Protein AF-A0A8H3H2J5-F1 (afdb_monomer)

pLDDT: mean 73.25, std 12.29, range [40.72, 90.0]

Structure (mmCIF, N/CA/C/O backbone):
data_AF-A0A8H3H2J5-F1
#
_entry.id   AF-A0A8H3H2J5-F1
#
loop_
_atom_site.group_PDB
_atom_site.id
_atom_site.type_symbol
_atom_site.label_atom_id
_atom_site.label_alt_id
_atom_site.label_comp_id
_atom_site.label_asym_id
_atom_site.label_entity_id
_atom_site.label_seq_id
_atom_site.pdbx_PDB_ins_code
_atom_site.Cartn_x
_atom_site.Cartn_y
_atom_site.Cartn_z
_atom_site.occupancy
_atom_site.B_iso_or_equiv
_atom_site.auth_seq_id
_atom_site.auth_comp_id
_atom_site.auth_asym_id
_atom_site.auth_atom_id
_atom_site.pdbx_PDB_model_num
ATOM 1 N N . MET A 1 1 ? 23.793 8.088 -48.525 1.00 40.72 1 MET A N 1
ATOM 2 C CA . MET A 1 1 ? 24.437 8.163 -47.194 1.00 40.72 1 MET A CA 1
ATOM 3 C C . MET A 1 1 ? 23.491 7.539 -46.185 1.00 40.72 1 MET A C 1
ATOM 5 O O . MET A 1 1 ? 22.418 8.076 -45.956 1.00 40.72 1 MET A O 1
ATOM 9 N N . SER A 1 2 ? 23.829 6.340 -45.709 1.00 42.66 2 SER A N 1
ATOM 10 C CA . SER A 1 2 ? 22.987 5.543 -44.814 1.00 42.66 2 SER A CA 1
ATOM 11 C C . SER A 1 2 ? 23.097 6.086 -43.390 1.00 42.66 2 SER A C 1
ATOM 13 O O . SER A 1 2 ? 24.169 6.036 -42.792 1.00 42.66 2 SER A O 1
ATOM 15 N N . VAL A 1 3 ? 21.994 6.603 -42.845 1.00 58.09 3 VAL A N 1
ATOM 16 C CA . VAL A 1 3 ? 21.889 7.061 -41.444 1.00 58.09 3 VAL A CA 1
ATOM 17 C C . VAL A 1 3 ? 22.130 5.937 -40.423 1.00 58.09 3 VAL A C 1
ATOM 19 O O . VAL A 1 3 ? 22.320 6.208 -39.242 1.00 58.09 3 VAL A O 1
ATOM 22 N N . ALA A 1 4 ? 22.199 4.680 -40.877 1.00 55.19 4 ALA A N 1
ATOM 23 C CA . ALA A 1 4 ? 22.467 3.506 -40.051 1.00 55.19 4 ALA A CA 1
ATOM 24 C C . ALA A 1 4 ? 23.885 3.469 -39.441 1.00 55.19 4 ALA A C 1
ATOM 26 O O . ALA A 1 4 ? 24.134 2.667 -38.549 1.00 55.19 4 ALA A O 1
ATOM 27 N N . GLY A 1 5 ? 24.809 4.327 -39.895 1.00 56.91 5 GLY A N 1
ATOM 28 C CA . GLY A 1 5 ? 26.176 4.407 -39.364 1.00 56.91 5 GLY A CA 1
ATOM 29 C C . GLY A 1 5 ? 26.399 5.430 -38.242 1.00 56.91 5 GLY A C 1
ATOM 30 O O . GLY A 1 5 ? 27.529 5.552 -37.780 1.00 56.91 5 GLY A O 1
ATOM 31 N N . LEU A 1 6 ? 25.377 6.195 -37.828 1.00 59.34 6 LEU A N 1
ATOM 32 C CA . LEU A 1 6 ? 25.556 7.371 -36.955 1.00 59.34 6 LEU A CA 1
ATOM 33 C C . LEU A 1 6 ? 25.117 7.168 -35.494 1.00 59.34 6 LEU A C 1
ATOM 35 O O . LEU A 1 6 ? 25.326 8.056 -34.672 1.00 59.34 6 LEU A O 1
ATOM 39 N N . ILE A 1 7 ? 24.532 6.015 -35.153 1.00 68.44 7 ILE A N 1
ATOM 40 C CA . ILE A 1 7 ? 24.105 5.703 -33.782 1.00 68.44 7 ILE A CA 1
ATOM 41 C C . ILE A 1 7 ? 25.051 4.634 -33.221 1.00 68.44 7 ILE A C 1
ATOM 43 O O . ILE A 1 7 ? 24.993 3.485 -33.667 1.00 68.44 7 ILE A O 1
ATOM 47 N N . PRO A 1 8 ? 25.946 4.971 -32.272 1.00 78.88 8 PRO A N 1
ATOM 48 C CA . PRO A 1 8 ? 26.820 3.984 -31.655 1.00 78.88 8 PRO A CA 1
ATOM 49 C C . PRO A 1 8 ? 25.986 2.914 -30.943 1.00 78.88 8 PRO A C 1
ATOM 51 O O . PRO A 1 8 ? 25.004 3.214 -30.264 1.00 78.88 8 PRO A O 1
ATOM 54 N N . ALA A 1 9 ? 26.401 1.652 -31.076 1.00 76.75 9 ALA A N 1
ATOM 55 C CA . ALA A 1 9 ? 25.713 0.504 -30.482 1.00 76.75 9 ALA A CA 1
ATOM 56 C C . ALA A 1 9 ? 25.504 0.641 -28.958 1.00 76.75 9 ALA A C 1
ATOM 58 O O . ALA A 1 9 ? 24.572 0.049 -28.416 1.00 76.75 9 ALA A O 1
ATOM 59 N N . SER A 1 10 ? 26.314 1.458 -28.276 1.00 75.75 10 SER A N 1
ATOM 60 C CA . SER A 1 10 ? 26.121 1.824 -26.869 1.00 75.75 10 SER A CA 1
ATOM 61 C C . SER A 1 10 ? 24.755 2.463 -26.608 1.00 75.75 10 SER A C 1
ATOM 63 O O . SER A 1 10 ? 24.043 2.002 -25.725 1.00 75.75 10 SER A O 1
ATOM 65 N N . ILE A 1 11 ? 24.328 3.434 -27.421 1.00 83.81 11 ILE A N 1
ATOM 66 C CA . ILE A 1 11 ? 23.038 4.124 -27.248 1.00 83.81 11 ILE A CA 1
ATOM 67 C C . ILE A 1 11 ? 21.869 3.139 -27.376 1.00 83.81 11 ILE A C 1
ATOM 69 O O . ILE A 1 11 ? 20.898 3.223 -26.628 1.00 83.81 11 ILE A O 1
ATOM 73 N N . SER A 1 12 ? 21.974 2.168 -28.290 1.00 82.44 12 SER A N 1
ATOM 74 C CA . SER A 1 12 ? 20.935 1.147 -28.454 1.00 82.44 12 SER A CA 1
ATOM 75 C C . SER A 1 12 ? 20.817 0.221 -27.240 1.00 82.44 12 SER A C 1
ATOM 77 O O . SER A 1 12 ? 19.706 -0.131 -26.860 1.00 82.44 12 SER A O 1
ATOM 79 N N . LYS A 1 13 ? 21.933 -0.134 -26.590 1.00 83.25 13 LYS A N 1
ATOM 80 C CA . LYS A 1 13 ? 21.925 -0.994 -25.398 1.00 83.25 13 LYS A CA 1
ATOM 81 C C . LYS A 1 13 ? 21.342 -0.281 -24.181 1.00 83.25 13 LYS A C 1
ATOM 83 O O . LYS A 1 13 ? 20.425 -0.816 -23.571 1.00 83.25 13 LYS A O 1
ATOM 88 N N . GLU A 1 14 ? 21.781 0.951 -23.918 1.00 88.00 14 GLU A N 1
ATOM 89 C CA . GLU A 1 14 ? 21.253 1.795 -22.830 1.00 88.00 14 GLU A CA 1
ATOM 90 C C . GLU A 1 14 ? 19.727 1.957 -22.919 1.00 88.00 14 GLU A C 1
ATOM 92 O O . GLU A 1 14 ? 19.003 1.918 -21.919 1.00 88.00 14 GLU A O 1
ATOM 97 N N . PHE A 1 15 ? 19.213 2.090 -24.144 1.00 87.88 15 PHE A N 1
ATOM 98 C CA . PHE A 1 15 ? 17.780 2.174 -24.381 1.00 87.88 15 PHE A CA 1
ATOM 99 C C . PHE A 1 15 ? 17.055 0.855 -24.064 1.00 87.88 15 PHE A C 1
ATOM 101 O O . PHE A 1 15 ? 16.043 0.863 -23.362 1.00 87.88 15 PHE A O 1
ATOM 108 N N . ILE A 1 16 ? 17.570 -0.286 -24.533 1.00 86.75 16 ILE A N 1
ATOM 109 C CA . ILE A 1 16 ? 16.979 -1.609 -24.265 1.00 86.75 16 ILE A CA 1
ATOM 110 C C . ILE A 1 16 ? 16.999 -1.947 -22.768 1.00 86.75 16 ILE A C 1
ATOM 112 O O . ILE A 1 16 ? 16.007 -2.463 -22.239 1.00 86.75 16 ILE A O 1
ATOM 116 N N . ASP A 1 17 ? 18.080 -1.610 -22.071 1.00 89.62 17 ASP A N 1
ATOM 117 C CA . ASP A 1 17 ? 18.208 -1.828 -20.630 1.00 89.62 17 ASP A CA 1
ATOM 118 C C . ASP A 1 17 ? 17.201 -0.971 -19.853 1.00 89.62 17 ASP A C 1
ATOM 120 O O . ASP A 1 17 ? 16.530 -1.465 -18.942 1.00 89.62 17 ASP A O 1
ATOM 124 N N . SER A 1 18 ? 16.995 0.279 -20.279 1.00 88.81 18 SER A N 1
ATOM 125 C CA . SER A 1 18 ? 15.973 1.164 -19.707 1.00 88.81 18 SER A CA 1
ATOM 126 C C . SER A 1 18 ? 14.560 0.589 -19.860 1.00 88.81 18 SER A C 1
ATOM 128 O O . SER A 1 18 ? 13.803 0.546 -18.889 1.00 88.81 18 SER A O 1
ATOM 130 N N . ILE A 1 19 ? 14.202 0.079 -21.045 1.00 86.62 19 ILE A N 1
ATOM 131 C CA . ILE A 1 19 ? 12.892 -0.555 -21.285 1.00 86.62 19 ILE A CA 1
ATOM 132 C C . ILE A 1 19 ? 12.718 -1.818 -20.433 1.00 86.62 19 ILE A C 1
ATOM 134 O O . ILE A 1 19 ? 11.657 -2.031 -19.838 1.00 86.62 19 ILE A O 1
ATOM 138 N N . THR A 1 20 ? 13.763 -2.636 -20.330 1.00 87.50 20 THR A N 1
ATOM 139 C CA . THR A 1 20 ? 13.744 -3.871 -19.534 1.00 87.50 20 THR A CA 1
ATOM 140 C C . THR A 1 20 ? 13.549 -3.569 -18.048 1.00 87.50 20 THR A C 1
ATOM 142 O O . THR A 1 20 ? 12.767 -4.243 -17.371 1.00 87.50 20 THR A O 1
ATOM 145 N N . ASN A 1 21 ? 14.203 -2.519 -17.550 1.00 87.75 21 ASN A N 1
ATOM 146 C CA . ASN A 1 21 ? 14.085 -2.071 -16.168 1.00 87.75 21 ASN A CA 1
ATOM 147 C C . ASN A 1 21 ? 12.685 -1.504 -15.865 1.00 87.75 21 ASN A C 1
ATOM 149 O O . ASN A 1 21 ? 12.073 -1.851 -14.857 1.00 87.75 21 ASN A O 1
ATOM 153 N N . ILE A 1 22 ? 12.117 -0.698 -16.765 1.00 85.19 22 ILE A N 1
ATOM 154 C CA . ILE A 1 22 ? 10.741 -0.195 -16.610 1.00 85.19 22 ILE A CA 1
ATOM 155 C C . ILE A 1 22 ? 9.745 -1.359 -16.556 1.00 85.19 22 ILE A C 1
ATOM 157 O O . ILE A 1 22 ? 8.831 -1.369 -15.727 1.00 85.19 22 ILE A O 1
ATOM 161 N N . HIS A 1 23 ? 9.936 -2.375 -17.400 1.00 82.38 23 HIS A N 1
ATOM 162 C CA . HIS A 1 23 ? 9.066 -3.546 -17.418 1.00 82.38 23 HIS A CA 1
ATOM 163 C C . HIS A 1 23 ? 9.132 -4.341 -16.108 1.00 82.38 23 HIS A C 1
ATOM 165 O O . HIS A 1 23 ? 8.088 -4.696 -15.558 1.00 82.38 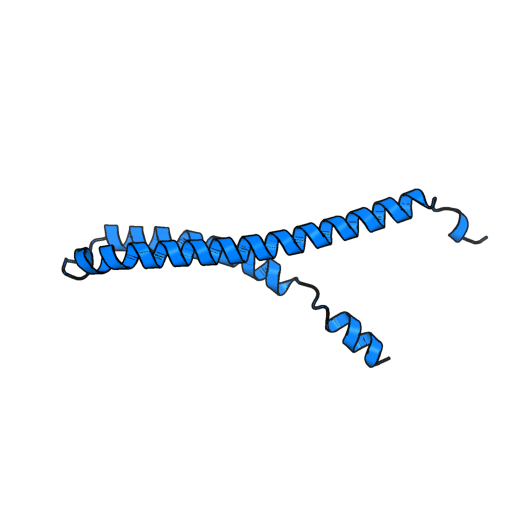23 HIS A O 1
ATOM 171 N N . SER A 1 24 ? 10.328 -4.597 -15.572 1.00 83.31 24 SER A N 1
ATOM 172 C CA . SER A 1 24 ? 1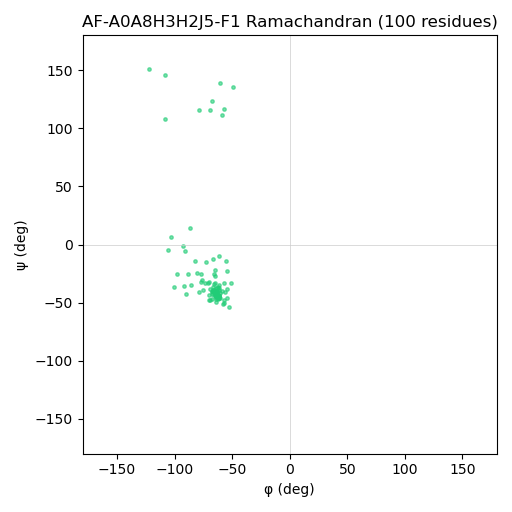0.490 -5.339 -14.313 1.00 83.31 24 SER A CA 1
ATOM 173 C C . SER A 1 24 ? 9.942 -4.569 -13.105 1.00 83.31 24 SER A C 1
ATOM 175 O O . SER A 1 24 ? 9.262 -5.156 -12.252 1.00 83.31 24 SER A O 1
ATOM 177 N N . GLN A 1 25 ? 10.143 -3.250 -13.064 1.00 83.31 25 GLN A N 1
ATOM 178 C CA . GLN A 1 25 ? 9.584 -2.377 -12.032 1.00 83.31 25 GLN A CA 1
ATOM 179 C C . GLN A 1 25 ? 8.053 -2.378 -12.063 1.00 83.31 25 GLN A C 1
ATOM 181 O O . GLN A 1 25 ? 7.415 -2.513 -11.016 1.00 83.31 25 GLN A O 1
ATOM 186 N N . LEU A 1 26 ? 7.450 -2.315 -13.254 1.00 82.94 26 LEU A N 1
ATOM 187 C CA . LEU A 1 26 ? 5.995 -2.333 -13.401 1.00 82.94 26 LEU A CA 1
ATOM 188 C C . LEU A 1 26 ? 5.387 -3.664 -12.939 1.00 82.94 26 LEU A C 1
ATOM 190 O O . LEU A 1 26 ? 4.362 -3.667 -12.259 1.00 82.94 26 LEU A O 1
ATOM 194 N N . GLN A 1 27 ? 6.014 -4.802 -13.260 1.00 83.50 27 GLN A N 1
ATOM 195 C CA . GLN A 1 27 ? 5.550 -6.106 -12.763 1.00 83.50 27 GLN A CA 1
ATOM 196 C C . GLN A 1 27 ? 5.633 -6.180 -11.236 1.00 83.50 27 GLN A C 1
ATOM 198 O O . GLN A 1 27 ? 4.666 -6.568 -10.582 1.00 83.50 27 GLN A O 1
ATOM 203 N N . THR A 1 28 ? 6.760 -5.756 -10.664 1.00 85.38 28 THR A N 1
ATOM 204 C CA . THR A 1 28 ? 6.967 -5.779 -9.211 1.00 85.38 28 THR A CA 1
ATOM 205 C C . THR A 1 28 ? 5.939 -4.903 -8.492 1.00 85.38 28 THR A C 1
ATOM 207 O O . THR A 1 28 ? 5.295 -5.362 -7.550 1.00 85.38 28 THR A O 1
ATOM 210 N N . SER A 1 29 ? 5.712 -3.681 -8.982 1.00 84.88 29 SER A N 1
ATOM 211 C CA . SER A 1 29 ? 4.711 -2.752 -8.440 1.00 84.88 29 SER A CA 1
ATOM 212 C C . SER A 1 29 ? 3.307 -3.367 -8.408 1.00 84.88 29 SER A C 1
ATOM 214 O O . SER A 1 29 ? 2.598 -3.266 -7.407 1.00 84.88 29 SER A O 1
ATOM 216 N N . ARG A 1 30 ? 2.921 -4.100 -9.460 1.00 80.56 30 ARG A N 1
ATOM 217 C CA . ARG A 1 30 ? 1.616 -4.776 -9.534 1.00 80.56 30 ARG A CA 1
ATOM 218 C C . ARG A 1 30 ? 1.463 -5.858 -8.473 1.00 80.56 30 ARG A C 1
ATOM 220 O O . ARG A 1 30 ? 0.453 -5.883 -7.773 1.00 80.56 30 ARG A O 1
ATOM 227 N N . PHE A 1 31 ? 2.451 -6.741 -8.346 1.00 85.50 31 PHE A N 1
ATOM 228 C CA . PHE A 1 31 ? 2.406 -7.798 -7.336 1.00 85.50 31 PHE A CA 1
ATOM 229 C C . PHE A 1 31 ? 2.404 -7.220 -5.921 1.00 85.50 31 PHE A C 1
ATOM 231 O O . PHE A 1 31 ? 1.631 -7.681 -5.080 1.00 85.50 31 PHE A O 1
ATOM 238 N N . MET A 1 32 ? 3.190 -6.168 -5.671 1.00 86.81 32 MET A N 1
ATOM 239 C CA . MET A 1 32 ? 3.174 -5.463 -4.390 1.00 86.81 32 MET A CA 1
ATOM 240 C C . MET A 1 32 ? 1.811 -4.827 -4.098 1.00 86.8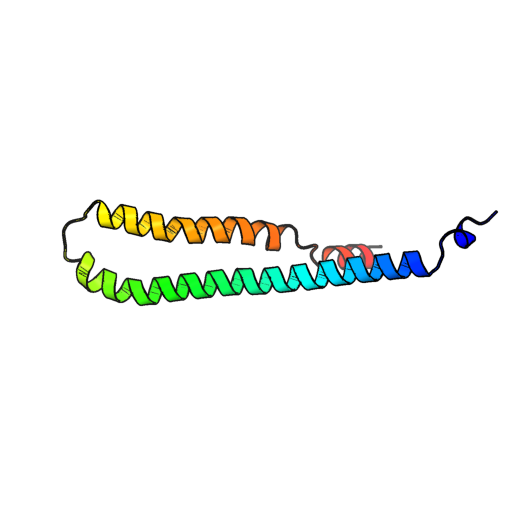1 32 MET A C 1
ATOM 242 O O . MET A 1 32 ? 1.293 -5.009 -3.000 1.00 86.81 32 MET A O 1
ATOM 246 N N . ALA A 1 33 ? 1.195 -4.139 -5.064 1.00 85.00 33 ALA A N 1
ATOM 247 C CA . ALA A 1 33 ? -0.101 -3.488 -4.874 1.00 85.00 33 ALA A CA 1
ATOM 248 C C . ALA A 1 33 ? -1.216 -4.496 -4.541 1.00 85.00 33 ALA A C 1
ATOM 250 O O . ALA A 1 33 ? -1.984 -4.287 -3.601 1.00 85.00 33 ALA A O 1
ATOM 251 N N . ILE A 1 34 ? -1.268 -5.623 -5.260 1.00 86.00 34 ILE A N 1
ATOM 252 C CA . ILE A 1 34 ? -2.229 -6.706 -4.993 1.00 86.00 34 ILE A CA 1
ATOM 253 C C . ILE A 1 34 ? -1.983 -7.319 -3.608 1.00 86.00 34 ILE A C 1
ATOM 255 O O . ILE A 1 34 ? -2.931 -7.559 -2.855 1.00 86.00 34 ILE A O 1
ATOM 259 N N . SER A 1 35 ? -0.716 -7.542 -3.251 1.00 90.00 35 SER A N 1
ATOM 260 C CA . SER A 1 35 ? -0.347 -8.106 -1.948 1.00 90.00 35 SER A CA 1
ATOM 261 C C . SER A 1 35 ? -0.730 -7.165 -0.807 1.00 90.00 35 SER A C 1
ATOM 263 O O . SER A 1 35 ? -1.312 -7.610 0.177 1.00 90.00 35 SER A O 1
ATOM 265 N N . ALA A 1 36 ? -0.484 -5.861 -0.961 1.00 87.31 36 ALA A N 1
ATOM 266 C CA . ALA A 1 36 ? -0.836 -4.843 0.024 1.00 87.31 36 ALA A CA 1
ATOM 267 C C . ALA A 1 36 ? -2.351 -4.772 0.265 1.00 87.31 36 ALA A C 1
ATOM 269 O O . ALA A 1 36 ? -2.787 -4.743 1.413 1.00 87.31 36 ALA A O 1
ATOM 270 N N . ILE A 1 37 ? -3.161 -4.807 -0.799 1.00 86.06 37 ILE A N 1
ATOM 271 C CA . ILE A 1 37 ? -4.628 -4.826 -0.679 1.00 86.06 37 ILE A CA 1
ATOM 272 C C . ILE A 1 37 ? -5.101 -6.109 0.004 1.00 86.06 37 ILE A C 1
ATOM 274 O O . ILE A 1 37 ? -5.947 -6.054 0.892 1.00 86.06 37 ILE A O 1
ATOM 278 N N . THR A 1 38 ? -4.532 -7.256 -0.366 1.00 87.38 38 THR A N 1
ATOM 279 C CA . THR A 1 38 ? -4.879 -8.545 0.249 1.00 87.38 38 THR A CA 1
ATOM 280 C C . THR A 1 38 ? -4.569 -8.543 1.746 1.00 87.38 38 THR A C 1
ATOM 282 O O . THR A 1 38 ? -5.405 -8.955 2.550 1.00 87.38 38 THR A O 1
ATOM 285 N N . LEU A 1 39 ? -3.401 -8.023 2.133 1.00 88.62 39 LEU A N 1
ATOM 286 C CA . LEU A 1 39 ? -2.996 -7.911 3.532 1.00 88.62 39 LEU A CA 1
ATOM 287 C C . LEU A 1 39 ? -3.905 -6.951 4.311 1.00 88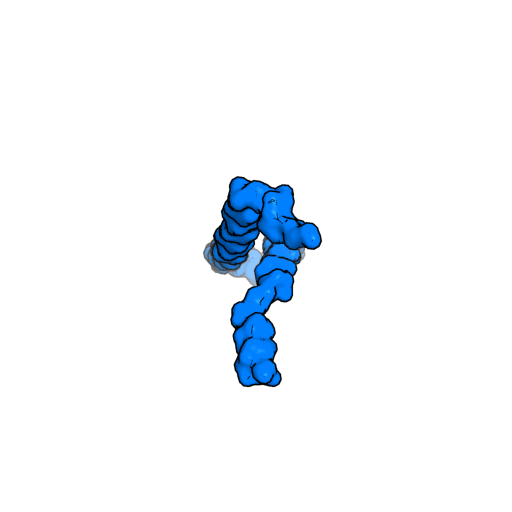.62 39 LEU A C 1
ATOM 289 O O . LEU A 1 39 ? -4.297 -7.250 5.435 1.00 88.62 39 LEU A O 1
ATOM 293 N N . LEU A 1 40 ? -4.288 -5.829 3.696 1.00 85.94 40 LEU A N 1
ATOM 294 C CA . LEU A 1 40 ? -5.198 -4.850 4.288 1.00 85.94 40 LEU A CA 1
ATOM 295 C C . LEU A 1 40 ? -6.600 -5.436 4.514 1.00 85.94 40 LEU A C 1
ATOM 297 O O . LEU A 1 40 ? -7.200 -5.217 5.564 1.00 85.94 40 LEU A O 1
ATOM 301 N N . VAL A 1 41 ? -7.117 -6.213 3.559 1.00 83.88 41 VAL A N 1
ATOM 302 C CA . VAL A 1 41 ? -8.395 -6.930 3.708 1.00 83.88 41 VAL A CA 1
ATOM 303 C C . VAL A 1 41 ? -8.295 -8.007 4.789 1.00 83.88 41 VAL A C 1
ATOM 305 O O . VAL A 1 41 ? -9.222 -8.176 5.578 1.00 83.88 41 VAL A O 1
ATOM 308 N N . TYR A 1 42 ? -7.174 -8.720 4.871 1.00 85.19 42 TYR A N 1
ATOM 309 C CA . TYR A 1 42 ? -6.957 -9.719 5.916 1.00 85.19 42 TYR A CA 1
ATOM 310 C C . TYR A 1 42 ? -6.923 -9.096 7.322 1.00 85.19 42 TYR A C 1
ATOM 312 O O . TYR A 1 42 ? -7.580 -9.592 8.245 1.00 85.19 42 TYR A O 1
ATOM 320 N N . ASP A 1 43 ? -6.211 -7.979 7.480 1.00 83.94 43 ASP A N 1
ATOM 321 C CA . ASP A 1 43 ? -6.176 -7.224 8.734 1.00 83.94 43 ASP A CA 1
ATOM 322 C C . ASP A 1 43 ? -7.574 -6.703 9.102 1.00 83.94 43 ASP A C 1
ATOM 324 O O . ASP A 1 43 ? -8.006 -6.813 10.255 1.00 83.94 43 ASP A O 1
ATOM 328 N N . TRP A 1 44 ? -8.337 -6.257 8.094 1.00 76.00 44 TRP A N 1
ATOM 329 C CA . TRP A 1 44 ? -9.728 -5.836 8.243 1.00 76.00 44 TRP A CA 1
ATO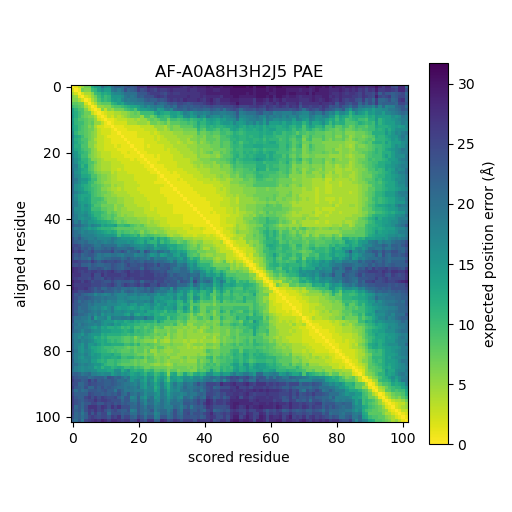M 330 C C . TRP A 1 44 ? -10.609 -6.950 8.811 1.00 76.00 44 TRP A C 1
ATOM 332 O O . TRP A 1 44 ? -11.285 -6.721 9.813 1.00 76.00 44 TRP A O 1
ATOM 342 N N . LEU A 1 45 ? -10.570 -8.152 8.226 1.00 80.19 45 LEU A N 1
ATOM 343 C CA . LEU A 1 45 ? -11.374 -9.303 8.658 1.00 80.19 45 LEU A CA 1
ATOM 344 C C . LEU A 1 45 ? -11.019 -9.763 10.079 1.00 80.19 45 LEU A C 1
ATOM 346 O O . LEU A 1 45 ? -11.910 -10.024 10.886 1.00 80.19 45 LEU A O 1
ATOM 350 N N . THR A 1 46 ? -9.728 -9.794 10.414 1.00 80.44 46 THR A N 1
ATOM 351 C CA . THR A 1 46 ? -9.236 -10.259 11.726 1.00 80.44 46 THR A CA 1
ATOM 352 C C . THR A 1 46 ? -9.694 -9.356 12.876 1.00 80.44 46 THR A C 1
ATOM 354 O O . THR A 1 46 ? -9.932 -9.798 14.003 1.00 80.44 46 THR A O 1
ATOM 357 N N . THR A 1 47 ? -9.823 -8.063 12.606 1.00 72.12 47 THR A N 1
ATOM 358 C CA . THR A 1 47 ? -10.274 -7.065 13.581 1.00 72.12 47 THR A CA 1
ATOM 359 C C . THR A 1 47 ? -11.799 -6.914 13.608 1.00 72.12 47 THR A C 1
ATOM 361 O O . THR A 1 47 ? -12.353 -6.594 14.663 1.00 72.12 47 THR A O 1
ATOM 364 N N . LEU A 1 48 ? -12.485 -7.233 12.502 1.00 68.88 48 LEU A N 1
ATOM 365 C CA . LEU A 1 48 ? -13.947 -7.186 12.383 1.00 68.88 48 LEU A CA 1
ATOM 366 C C . LEU A 1 48 ? -14.643 -8.139 13.358 1.00 68.88 48 LEU A C 1
ATOM 368 O O . LEU A 1 48 ? -15.686 -7.794 13.899 1.00 68.88 48 LEU A O 1
ATOM 372 N N . ASP A 1 49 ? -14.050 -9.298 13.637 1.00 65.56 49 ASP A N 1
ATOM 373 C CA . ASP A 1 49 ? -14.608 -10.315 14.541 1.00 65.56 49 ASP A CA 1
ATOM 374 C C . ASP A 1 49 ? -14.769 -9.782 15.983 1.00 65.56 49 ASP A C 1
ATOM 376 O O . ASP A 1 49 ? -15.830 -9.861 16.614 1.00 65.56 49 ASP A O 1
ATOM 380 N N . LYS A 1 50 ? -13.726 -9.101 16.481 1.00 65.75 50 LYS A N 1
ATOM 381 C CA . LYS A 1 50 ? -13.746 -8.438 17.796 1.00 65.75 50 LYS A CA 1
ATOM 382 C C . LYS A 1 50 ? -14.710 -7.255 17.791 1.00 65.75 50 LYS A C 1
ATOM 384 O O . LYS A 1 50 ? -15.453 -7.055 18.751 1.00 65.75 50 LYS A O 1
ATOM 389 N N . GLU A 1 51 ? -14.730 -6.488 16.708 1.00 65.69 51 GLU A N 1
ATOM 390 C CA . GLU A 1 51 ? -15.635 -5.355 16.547 1.00 65.69 51 GLU A CA 1
ATOM 391 C C . GLU A 1 51 ? -17.096 -5.800 16.527 1.00 65.69 51 GLU A C 1
ATOM 393 O O . GLU A 1 51 ? -17.888 -5.253 17.286 1.00 65.69 51 GLU A O 1
ATOM 398 N N . MET A 1 52 ? -17.465 -6.839 15.776 1.00 64.69 52 MET A N 1
ATOM 399 C CA . MET A 1 52 ? -18.825 -7.380 15.761 1.00 64.69 52 MET A CA 1
ATOM 400 C C . MET A 1 52 ? -19.298 -7.728 17.173 1.00 64.69 52 MET A C 1
ATOM 402 O O . MET A 1 52 ? -20.371 -7.293 17.592 1.00 64.69 52 MET A O 1
ATOM 406 N N . LYS A 1 53 ? -18.452 -8.406 17.953 1.00 66.06 53 LYS A N 1
ATOM 407 C CA . LYS A 1 53 ? -18.786 -8.854 19.310 1.00 66.06 53 LYS A CA 1
ATOM 408 C C . LYS A 1 53 ? -19.041 -7.712 20.303 1.00 66.06 53 LYS A C 1
ATOM 410 O O . LYS A 1 53 ? -19.926 -7.833 21.147 1.00 66.06 53 LYS A O 1
ATOM 415 N N . PHE A 1 54 ? -18.302 -6.603 20.215 1.00 62.88 54 PHE A N 1
ATOM 416 C CA . PHE A 1 54 ? -18.433 -5.478 21.159 1.00 62.88 54 PHE A CA 1
ATOM 417 C C . PHE A 1 54 ? -19.310 -4.327 20.648 1.00 62.88 54 PHE A C 1
ATOM 419 O O . PHE A 1 54 ? -19.878 -3.571 21.440 1.00 62.88 54 PHE A O 1
ATOM 426 N N . ILE A 1 55 ? -19.429 -4.176 19.331 1.00 61.19 55 ILE A N 1
ATOM 427 C CA . ILE A 1 55 ? -20.041 -3.015 18.682 1.00 61.19 55 ILE A CA 1
ATOM 428 C C . ILE A 1 55 ? -21.481 -3.314 18.250 1.00 61.19 55 ILE A C 1
ATOM 430 O O . ILE A 1 55 ? -22.341 -2.440 18.391 1.00 61.19 55 ILE A O 1
ATOM 434 N N . TRP A 1 56 ? -21.796 -4.529 17.785 1.00 60.31 56 TRP A N 1
ATOM 435 C CA . TRP A 1 56 ? -23.140 -4.833 17.268 1.00 60.31 56 TRP A CA 1
ATOM 436 C C . TRP A 1 56 ? -24.214 -4.947 18.361 1.00 60.31 56 TRP A C 1
ATOM 438 O O . TRP A 1 56 ? -25.395 -4.812 18.060 1.00 60.31 56 TRP A O 1
ATOM 448 N N . GLY A 1 57 ? -23.824 -5.080 19.633 1.00 59.25 57 GLY A N 1
ATOM 449 C CA . GLY A 1 57 ? -24.743 -5.021 20.779 1.00 59.25 57 GLY A CA 1
ATOM 450 C C . GLY A 1 57 ? -24.950 -3.624 21.387 1.00 59.25 57 GLY A C 1
ATOM 451 O O . GLY A 1 57 ? -25.754 -3.479 22.306 1.00 59.25 57 GLY A O 1
ATOM 452 N N . ARG A 1 58 ? -24.228 -2.584 20.935 1.00 59.09 58 ARG A N 1
ATOM 453 C CA . ARG A 1 58 ? -24.216 -1.254 21.582 1.00 59.09 58 ARG A CA 1
ATOM 454 C C . ARG A 1 58 ? -24.643 -0.137 20.624 1.00 59.09 58 ARG A C 1
ATOM 456 O O . ARG A 1 58 ? -24.446 -0.241 19.415 1.00 59.09 58 ARG A O 1
ATOM 463 N N . LYS A 1 59 ? -25.231 0.939 21.171 1.00 58.41 59 LYS A N 1
ATOM 464 C CA . LYS A 1 59 ? -25.769 2.097 20.424 1.00 58.41 59 LYS A CA 1
ATOM 465 C C . LYS A 1 59 ? -24.749 2.637 19.405 1.00 58.41 59 LYS A C 1
ATOM 467 O O . LYS A 1 59 ? -23.566 2.770 19.724 1.00 58.41 59 LYS A O 1
ATOM 472 N N . TRP A 1 60 ? -25.209 2.932 18.187 1.00 60.94 60 TRP A N 1
ATOM 473 C CA . TRP A 1 60 ? -24.394 3.516 17.117 1.00 60.94 60 TRP A CA 1
ATOM 474 C C . TRP A 1 60 ? -23.776 4.842 17.586 1.00 60.94 60 TRP A C 1
ATOM 476 O O . TRP A 1 60 ? -24.493 5.780 17.915 1.00 60.94 60 TRP A O 1
ATOM 486 N N . SER A 1 61 ? -22.443 4.901 17.653 1.00 67.12 61 SER A N 1
ATOM 487 C CA . SER A 1 61 ? -21.683 6.096 18.043 1.00 67.12 61 SER A CA 1
ATOM 488 C C . SER A 1 61 ? -20.974 6.677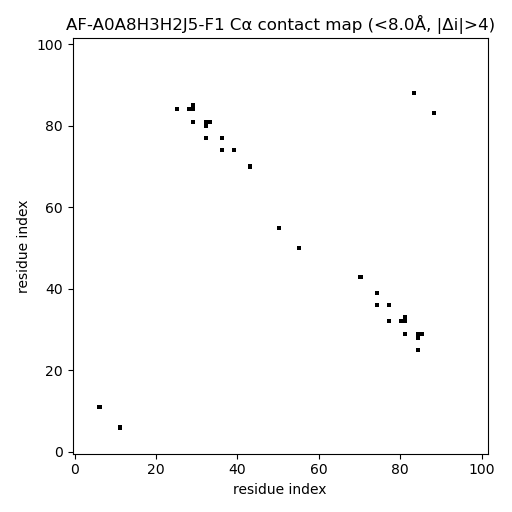 16.824 1.00 67.12 61 SER A C 1
ATOM 490 O O . SER A 1 61 ? -20.493 5.922 15.980 1.00 67.12 61 SER A O 1
ATOM 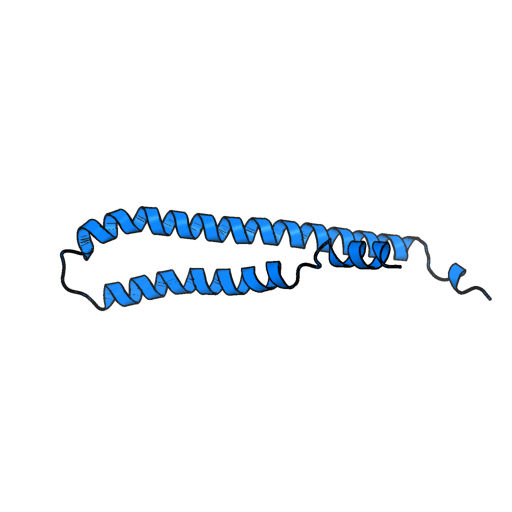492 N N . PHE A 1 62 ? -20.850 8.006 16.762 1.00 61.72 62 PHE A N 1
ATOM 493 C CA . PHE A 1 62 ? -20.063 8.734 15.759 1.00 61.72 62 PHE A CA 1
ATOM 494 C C . PHE A 1 62 ? -18.627 8.191 15.630 1.00 61.72 62 PHE A C 1
ATOM 496 O O . PHE A 1 62 ? -18.096 8.092 14.527 1.00 61.72 62 PHE A O 1
ATOM 503 N N . ALA A 1 63 ? -18.046 7.704 16.733 1.00 66.25 63 ALA A N 1
ATOM 504 C CA . ALA A 1 63 ? -16.746 7.034 16.730 1.00 66.25 63 ALA A CA 1
ATOM 505 C C . ALA A 1 63 ? -16.698 5.808 15.793 1.00 66.25 63 ALA A C 1
ATOM 507 O O . ALA A 1 63 ? -15.674 5.556 15.170 1.00 66.25 63 ALA A O 1
ATOM 508 N N . ARG A 1 64 ? -17.810 5.077 15.627 1.00 66.50 64 ARG A N 1
ATOM 509 C CA . ARG A 1 64 ? -17.925 3.918 14.721 1.00 66.50 64 ARG A CA 1
ATOM 510 C C . ARG A 1 64 ? -17.876 4.335 13.251 1.00 66.50 64 ARG A C 1
ATOM 512 O O . ARG A 1 64 ? -17.260 3.643 12.447 1.00 66.50 64 ARG A O 1
ATOM 519 N N . VAL A 1 65 ? -18.504 5.466 12.921 1.00 70.12 65 VAL A N 1
ATOM 520 C CA . VAL A 1 65 ? -18.515 6.034 11.564 1.00 70.12 65 VAL A CA 1
ATOM 521 C C . VAL A 1 65 ? -17.130 6.551 11.202 1.00 70.12 65 VAL A C 1
ATOM 523 O O . VAL A 1 65 ? -16.605 6.182 10.158 1.00 70.12 65 VAL A O 1
ATOM 526 N N . VAL A 1 66 ? -16.500 7.322 12.092 1.00 77.12 66 VAL A N 1
ATOM 527 C CA . VAL A 1 66 ? -15.121 7.800 11.902 1.00 77.12 66 VAL A CA 1
ATOM 528 C C . VAL A 1 66 ? -14.157 6.625 11.751 1.00 77.12 66 VAL A C 1
ATOM 530 O O . VAL A 1 66 ? -13.299 6.646 10.877 1.00 77.12 66 VAL A O 1
ATOM 533 N N . TYR A 1 67 ? -14.345 5.559 12.528 1.00 69.31 67 TYR A N 1
ATOM 534 C CA . TYR A 1 67 ? -13.544 4.343 12.420 1.00 69.31 67 TYR A CA 1
ATOM 535 C C . TYR A 1 67 ? -13.711 3.628 11.068 1.00 69.31 67 TYR A C 1
ATOM 537 O O . TYR A 1 67 ? -12.724 3.231 10.451 1.00 69.31 67 TYR A O 1
ATOM 545 N N . HIS A 1 68 ? -14.945 3.510 10.566 1.00 71.12 68 HIS A N 1
ATOM 546 C CA . HIS A 1 68 ? -15.205 2.931 9.245 1.00 71.12 68 HIS A CA 1
ATOM 547 C C . HIS A 1 68 ? -14.662 3.812 8.117 1.00 71.12 68 HIS A C 1
ATOM 549 O O . HIS A 1 68 ? -14.068 3.292 7.179 1.00 71.12 68 HIS A O 1
ATOM 555 N N 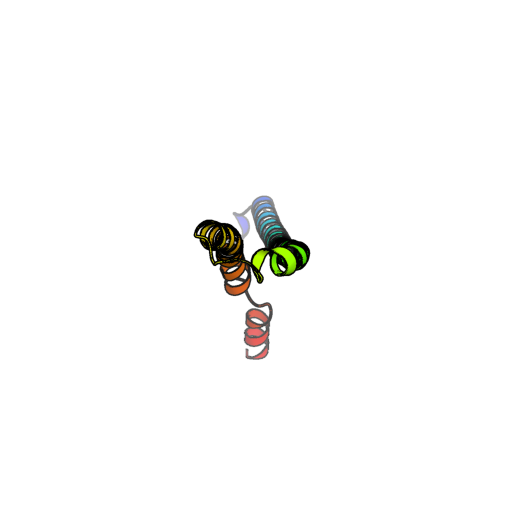. LEU A 1 69 ? -14.788 5.136 8.222 1.00 77.12 69 LEU A N 1
ATOM 556 C CA . LEU A 1 69 ? -14.202 6.068 7.257 1.00 77.12 69 LEU A CA 1
ATOM 557 C C . LEU A 1 69 ? -12.678 5.946 7.223 1.00 77.12 69 LEU A C 1
ATOM 559 O O . LEU A 1 69 ? -12.099 5.838 6.144 1.00 77.12 69 LEU A O 1
ATOM 563 N N . ASN A 1 70 ? -12.037 5.856 8.389 1.00 77.56 70 ASN A N 1
ATOM 564 C CA . ASN A 1 70 ? -10.591 5.668 8.482 1.00 77.56 70 ASN A CA 1
ATOM 565 C C . ASN A 1 70 ? -10.131 4.311 7.909 1.00 77.56 70 ASN A C 1
ATOM 567 O O . ASN A 1 70 ? -8.979 4.186 7.510 1.00 77.56 70 ASN A O 1
ATOM 571 N N . ARG A 1 71 ? -11.026 3.313 7.822 1.00 72.75 71 ARG A N 1
ATOM 572 C CA . ARG A 1 71 ? -10.794 2.010 7.162 1.00 72.75 71 ARG A CA 1
ATOM 573 C C . ARG A 1 71 ? -11.065 2.011 5.657 1.00 72.75 71 ARG A C 1
ATOM 575 O O . ARG A 1 71 ? -10.365 1.326 4.918 1.00 72.75 71 ARG A O 1
ATOM 582 N N . VAL A 1 72 ? -12.057 2.766 5.187 1.00 79.75 72 VAL A N 1
ATOM 583 C CA . VAL A 1 72 ? -12.408 2.850 3.757 1.00 79.75 72 VAL A CA 1
ATOM 584 C C . VAL A 1 72 ? -11.419 3.734 2.992 1.00 79.75 72 VAL A C 1
ATOM 586 O O . VAL A 1 72 ? -11.111 3.448 1.838 1.00 79.75 72 VAL A O 1
ATOM 589 N N . LEU A 1 73 ? -10.860 4.763 3.635 1.00 82.50 73 LEU A N 1
ATOM 590 C CA . LEU A 1 73 ? -9.864 5.656 3.033 1.00 82.50 73 LEU A CA 1
ATOM 591 C C . LEU A 1 73 ? -8.608 4.927 2.499 1.00 82.50 73 LEU A C 1
ATOM 593 O O . LEU A 1 73 ? -8.283 5.133 1.329 1.00 82.50 73 LEU A O 1
ATOM 597 N N . PRO A 1 74 ? -7.923 4.052 3.266 1.00 82.06 74 PRO A N 1
ATOM 598 C CA . PRO A 1 74 ? -6.783 3.290 2.758 1.00 82.06 74 PRO A CA 1
ATOM 599 C C . PRO A 1 74 ? -7.156 2.347 1.609 1.00 82.06 74 PRO A C 1
ATOM 601 O O . PRO A 1 74 ? -6.388 2.212 0.660 1.00 82.06 74 PRO A O 1
ATOM 604 N N . LEU A 1 75 ? -8.344 1.729 1.650 1.00 81.19 75 LEU A N 1
ATOM 605 C CA . LEU A 1 75 ? -8.825 0.870 0.562 1.00 81.19 75 LEU A CA 1
ATOM 606 C C . LEU A 1 75 ? -9.067 1.665 -0.724 1.00 81.19 75 LEU A C 1
ATOM 608 O O . LEU A 1 75 ? -8.668 1.220 -1.800 1.00 81.19 75 LEU A O 1
ATOM 612 N N . LEU A 1 76 ? -9.676 2.848 -0.623 1.00 84.31 76 LEU A N 1
ATOM 613 C CA . LEU A 1 76 ? -9.877 3.740 -1.764 1.00 84.31 76 LEU A CA 1
ATOM 614 C C . LEU A 1 76 ? -8.541 4.229 -2.326 1.00 84.31 76 LEU A C 1
ATOM 616 O O . LEU A 1 76 ? -8.344 4.174 -3.537 1.00 84.31 76 LEU A O 1
ATOM 620 N N . LEU A 1 77 ? -7.609 4.634 -1.461 1.00 84.81 77 LEU A N 1
ATOM 621 C CA . LEU A 1 77 ? -6.284 5.106 -1.864 1.00 84.81 77 LEU A CA 1
ATOM 622 C C . LEU A 1 77 ? -5.454 4.008 -2.548 1.00 84.81 77 LEU A C 1
ATOM 624 O O . LEU A 1 77 ? -4.807 4.258 -3.559 1.00 84.81 77 LEU A O 1
ATOM 628 N N . LEU A 1 78 ? -5.478 2.776 -2.036 1.00 83.06 78 LEU A N 1
ATOM 629 C CA . LEU A 1 78 ? -4.786 1.663 -2.690 1.00 83.06 78 LEU A CA 1
ATOM 630 C C . LEU A 1 78 ? -5.484 1.240 -3.987 1.00 83.06 78 LEU A C 1
ATOM 632 O O . LEU A 1 78 ? -4.813 0.870 -4.950 1.00 83.06 78 LEU A O 1
ATOM 636 N N . SER A 1 79 ? -6.813 1.345 -4.056 1.00 81.00 79 SER A N 1
ATOM 637 C CA . SER A 1 79 ? -7.569 1.055 -5.279 1.00 81.00 79 SER A CA 1
ATOM 638 C C . SER A 1 79 ? -7.270 2.063 -6.390 1.00 81.00 79 SER A C 1
ATOM 640 O O . SER A 1 79 ? -7.090 1.655 -7.536 1.00 81.00 79 SER A O 1
ATOM 642 N N . THR A 1 80 ? -7.142 3.360 -6.081 1.00 81.62 80 THR A N 1
ATOM 643 C CA . THR A 1 80 ? -6.762 4.374 -7.083 1.00 81.62 80 THR A CA 1
ATOM 644 C C . THR A 1 80 ? -5.345 4.176 -7.614 1.00 81.62 80 THR A C 1
ATOM 646 O O . THR A 1 80 ? -5.081 4.551 -8.752 1.00 81.62 80 THR A O 1
ATOM 649 N N . ILE A 1 81 ? -4.454 3.543 -6.844 1.00 81.69 81 ILE A N 1
ATOM 650 C CA . ILE A 1 81 ? -3.117 3.136 -7.301 1.00 81.69 81 ILE A CA 1
ATOM 651 C C . ILE A 1 81 ? -3.196 1.847 -8.134 1.00 81.69 81 ILE A C 1
ATOM 653 O O . ILE A 1 81 ? -2.537 1.734 -9.167 1.00 81.69 81 ILE A O 1
ATOM 657 N N . LEU A 1 82 ? -4.011 0.869 -7.730 1.00 80.25 82 LEU A N 1
ATOM 658 C CA . LEU A 1 82 ? -4.104 -0.430 -8.402 1.00 80.25 82 LEU A CA 1
ATOM 659 C C . LEU A 1 82 ? -4.775 -0.345 -9.785 1.00 80.25 82 LEU A C 1
ATOM 661 O O . LEU A 1 82 ? -4.285 -0.954 -10.736 1.00 80.25 82 LEU A O 1
ATOM 665 N N . ILE A 1 83 ? -5.875 0.405 -9.911 1.00 77.94 83 ILE A N 1
ATOM 666 C CA . ILE A 1 83 ? -6.657 0.524 -11.154 1.00 77.94 83 ILE A CA 1
ATOM 667 C C . ILE A 1 83 ? -5.784 0.926 -12.354 1.00 77.94 83 ILE A C 1
ATOM 669 O O . ILE A 1 83 ? -5.782 0.184 -13.334 1.00 77.94 83 ILE A O 1
ATOM 673 N N . PRO A 1 84 ? -4.996 2.017 -12.317 1.00 77.00 84 PRO A N 1
ATOM 674 C CA . PRO A 1 84 ? -4.139 2.382 -13.440 1.00 77.00 84 PRO A CA 1
ATOM 675 C C . PRO A 1 84 ? -3.028 1.353 -13.693 1.00 77.00 84 PRO A C 1
ATOM 677 O O . PRO A 1 84 ? -2.712 1.080 -14.847 1.00 77.00 84 PRO A O 1
ATOM 680 N N . ASN A 1 85 ? -2.485 0.710 -12.653 1.00 73.81 85 ASN A N 1
ATOM 681 C CA . ASN A 1 85 ? -1.472 -0.343 -12.809 1.00 73.81 85 ASN A CA 1
ATOM 682 C C . ASN A 1 85 ? -2.005 -1.599 -13.532 1.00 73.81 85 ASN A C 1
ATOM 684 O O . ASN A 1 85 ? -1.231 -2.324 -14.161 1.00 73.81 85 ASN A O 1
ATOM 688 N N . ILE A 1 86 ? -3.313 -1.867 -13.451 1.00 73.69 86 ILE A N 1
ATOM 689 C CA . ILE A 1 86 ? -3.979 -2.958 -14.177 1.00 73.69 86 ILE A CA 1
ATOM 690 C C . ILE A 1 86 ? -4.479 -2.487 -15.550 1.00 73.69 86 ILE A C 1
ATOM 692 O O . ILE A 1 86 ? -4.315 -3.208 -16.532 1.00 73.69 86 ILE A O 1
ATOM 696 N N . LEU A 1 87 ? -5.075 -1.295 -15.626 1.00 70.31 87 LEU A N 1
ATOM 697 C CA . LEU A 1 87 ? -5.752 -0.775 -16.817 1.00 70.31 87 LEU A CA 1
ATOM 698 C C . LEU A 1 87 ? -4.770 -0.311 -17.904 1.00 70.31 87 LEU A C 1
ATOM 700 O O . LEU A 1 87 ? -4.996 -0.576 -19.079 1.00 70.31 87 LEU A O 1
ATOM 704 N N . PHE A 1 88 ? -3.661 0.330 -17.523 1.00 64.12 88 PHE A N 1
ATOM 705 C CA . PHE A 1 88 ? -2.597 0.734 -18.453 1.00 64.12 88 PHE A CA 1
ATOM 706 C C . PHE A 1 88 ? -1.568 -0.377 -18.694 1.00 64.12 88 PHE A C 1
ATOM 708 O O . PHE A 1 88 ? -0.498 -0.123 -19.245 1.00 64.12 88 PHE A O 1
ATOM 715 N N . ALA A 1 89 ? -1.865 -1.621 -18.304 1.00 63.41 89 ALA A N 1
ATOM 716 C CA . ALA A 1 89 ? -1.044 -2.749 -18.704 1.00 63.41 89 ALA A CA 1
ATOM 717 C C . ALA A 1 89 ? -1.230 -2.978 -20.216 1.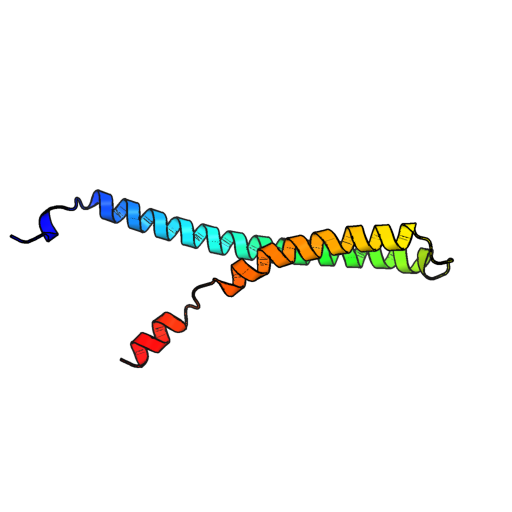00 63.41 89 ALA A C 1
ATOM 719 O O . ALA A 1 89 ? -2.332 -3.355 -20.626 1.00 63.41 89 ALA A O 1
ATOM 720 N N . PRO A 1 90 ? -0.192 -2.818 -21.063 1.00 58.25 90 PRO A N 1
ATOM 721 C CA . PRO A 1 90 ? -0.274 -3.303 -22.432 1.00 58.25 90 PRO A CA 1
ATOM 722 C C . PRO A 1 90 ? -0.543 -4.808 -22.362 1.00 58.25 90 PRO A C 1
ATOM 724 O O . PRO A 1 90 ? 0.264 -5.594 -21.855 1.00 58.25 90 PRO A O 1
ATOM 727 N N . SER A 1 91 ? -1.740 -5.213 -22.775 1.00 54.91 91 SER A N 1
ATOM 728 C CA . SER A 1 91 ? -2.144 -6.611 -22.747 1.00 54.91 91 SER A CA 1
ATOM 729 C C . SER A 1 91 ? -1.279 -7.341 -23.773 1.00 54.91 91 SER A C 1
ATOM 731 O O . SER A 1 91 ? -1.285 -6.988 -24.947 1.00 54.91 91 SER A O 1
ATOM 733 N N . ARG A 1 92 ? -0.545 -8.385 -23.362 1.00 56.72 92 ARG A N 1
ATOM 734 C CA . ARG A 1 92 ? 0.310 -9.202 -24.258 1.00 56.72 92 ARG A CA 1
ATOM 735 C C . ARG A 1 92 ? -0.451 -9.803 -25.459 1.00 56.72 92 ARG A C 1
ATOM 737 O O . ARG A 1 92 ? 0.159 -10.265 -26.419 1.00 56.72 92 ARG A O 1
ATOM 744 N N . TYR A 1 93 ? -1.781 -9.779 -25.401 1.00 49.81 93 TYR A N 1
ATOM 745 C CA . TYR A 1 93 ? -2.690 -10.227 -26.449 1.00 49.81 93 TYR A CA 1
ATOM 746 C C . TYR A 1 93 ? -2.908 -9.199 -27.567 1.00 49.81 93 TYR A C 1
ATOM 748 O O . TYR A 1 93 ? -3.214 -9.598 -28.685 1.00 49.81 93 TYR A O 1
ATOM 756 N N . THR A 1 94 ? -2.727 -7.894 -27.324 1.00 54.44 94 THR A N 1
ATOM 757 C CA . THR A 1 94 ? -2.970 -6.882 -28.371 1.00 54.44 94 THR A CA 1
ATOM 758 C C . THR A 1 94 ? -1.867 -6.889 -29.428 1.00 54.44 94 THR A C 1
ATOM 760 O O . THR A 1 94 ? -2.147 -6.695 -30.605 1.00 54.44 94 THR A O 1
ATOM 763 N N . SER A 1 95 ? -0.627 -7.189 -29.028 1.00 53.72 95 SER A N 1
ATOM 764 C CA . SER A 1 95 ? 0.524 -7.296 -29.933 1.00 53.72 95 SER A CA 1
ATOM 765 C C . SER A 1 95 ? 0.567 -8.601 -30.730 1.00 53.72 95 SER A C 1
ATOM 767 O O . SER A 1 95 ? 1.176 -8.639 -31.788 1.00 53.72 95 SER A O 1
ATOM 769 N N . THR A 1 96 ? -0.040 -9.681 -30.232 1.00 55.56 96 THR A N 1
ATOM 770 C CA . THR A 1 96 ? -0.057 -10.985 -30.922 1.00 55.56 96 THR A CA 1
ATOM 771 C C . THR A 1 96 ? -1.277 -11.138 -31.823 1.00 55.56 96 THR A C 1
ATOM 773 O O . THR A 1 96 ? -1.152 -11.683 -32.914 1.00 55.56 96 THR A O 1
ATOM 776 N N . ALA A 1 97 ? -2.433 -10.596 -31.427 1.00 55.47 97 ALA A N 1
ATOM 777 C CA . ALA A 1 97 ? -3.626 -10.587 -32.270 1.00 55.47 97 ALA A CA 1
ATOM 778 C C . ALA A 1 97 ? -3.427 -9.772 -33.559 1.00 55.47 97 ALA A C 1
ATOM 780 O O . ALA A 1 97 ? -3.892 -10.191 -34.612 1.00 55.47 97 ALA A O 1
ATOM 781 N N . SER A 1 98 ? -2.698 -8.652 -33.510 1.00 54.47 98 SER A N 1
ATOM 782 C CA . SER A 1 98 ? -2.382 -7.861 -34.709 1.00 54.47 98 SER A CA 1
ATOM 783 C C . SER A 1 98 ? -1.384 -8.553 -35.645 1.00 54.47 98 SER A C 1
ATOM 785 O O . SER A 1 98 ? -1.502 -8.413 -36.856 1.00 54.47 98 SER A O 1
ATOM 787 N N . VAL A 1 99 ? -0.446 -9.343 -35.108 1.00 61.28 99 VAL A N 1
ATOM 788 C CA . VAL A 1 99 ? 0.531 -10.124 -35.894 1.00 61.28 99 VAL A CA 1
ATOM 789 C C . VAL A 1 99 ? -0.092 -11.374 -36.524 1.00 61.28 99 VAL A C 1
ATOM 791 O O . VAL A 1 99 ? 0.336 -11.783 -37.591 1.00 61.28 99 VAL A O 1
ATOM 794 N N . LEU A 1 100 ? -1.105 -11.978 -35.895 1.00 58.25 100 LEU A N 1
ATOM 795 C CA . LEU A 1 100 ? -1.821 -13.143 -36.441 1.00 58.25 100 LEU A CA 1
ATOM 796 C C . LEU A 1 100 ? -2.921 -12.772 -37.454 1.00 58.25 100 LEU A C 1
ATOM 798 O O . LEU A 1 100 ? -3.422 -13.651 -38.150 1.00 58.25 100 LEU A O 1
ATOM 802 N N . LEU A 1 101 ? -3.314 -11.495 -37.512 1.00 61.06 101 LEU A N 1
ATOM 803 C CA . LEU A 1 101 ? -4.315 -10.951 -38.441 1.00 61.06 101 LEU A CA 1
ATOM 804 C C . LEU A 1 101 ? -3.697 -10.157 -39.613 1.00 61.06 101 LEU A C 1
ATOM 806 O O . LEU A 1 101 ? -4.448 -9.544 -40.373 1.00 61.06 101 LEU A O 1
ATOM 810 N N . SER A 1 102 ? -2.365 -10.159 -39.750 1.00 52.31 102 SER A N 1
ATOM 811 C CA . SER A 1 102 ? -1.605 -9.556 -40.862 1.00 52.31 102 SER A CA 1
ATOM 812 C C . SER A 1 102 ? -0.946 -10.642 -41.705 1.00 52.31 102 SER A C 1
ATOM 814 O O . SER A 1 102 ? -0.894 -10.470 -42.941 1.00 52.31 102 SER A O 1
#

Secondary structure (DSSP, 8-state):
--GGGSS-HHHHHHHHHHHHHHHHHHHHHHHHHHHHHHHHHHHHHHHHHHHHHHHTTS---HHHHHHHHHHHHHHHHHHHHHHHHHHTS--TTHHHHHHHT-

InterPro domains:
  IPR045340 Domain of unknown function DUF6533 [PF20151] (33-76)

Mean predicted aligned error: 12.38 Å

Foldseek 3Di:
DDPVPPDPVVVVVVVVVVVVVVVVVLVVLQVVLVVVLVVLVVVVVVVVVVCCVPPVVDDDDPVVVVVVVVSVVVNVVSVVVNCCSVVVPPDPCVVVVVVVVD

Solvent-accessible surface area (backbone atoms only — not comparable to full-atom values): 6048 Å² total; per-residue (Å²): 136,73,75,83,80,77,66,61,71,64,62,59,48,58,51,52,52,51,54,52,50,53,52,53,50,53,53,51,51,46,56,49,48,54,50,51,52,51,51,52,53,48,56,48,55,68,51,44,59,61,44,49,72,66,47,75,82,45,82,92,48,72,68,58,53,55,51,50,48,67,55,47,50,58,53,52,56,51,45,66,57,41,50,54,64,59,67,72,44,81,56,79,60,63,69,48,54,56,64,75,73,107

Sequence (102 aa):
MSVAGLIPASISKEFIDSITNIHSQLQTSRFMAISAITLLVYDWLTTLDKEMKFIWGRKWSFARVVYHLNRVLPLLLLSTILIPNILFAPSRYTSTASVLLS

Radius of gyration: 24.05 Å; Cα contacts (8 Å, |Δi|>4): 16; chains: 1; bounding box: 53×22×69 Å

Organism: NCBI:txid456999